Protein AF-A0A173TPF3-F1 (afdb_monomer)

Nearest PDB structures (foldseek):
  8pw2-assembly1_A  TM=3.449E-01  e=2.934E+00  Salasvirus phi29
  5w59-assembly1_B  TM=5.178E-01  e=8.883E+00  Homo sapiens

Solvent-accessible surface area (backbone atoms only — not comparable to full-atom values): 4603 Å² total; per-residue (Å²): 99,61,29,24,38,24,33,25,55,74,51,69,78,74,69,53,35,40,48,45,77,80,47,75,26,78,41,69,68,59,29,55,53,48,42,54,51,50,23,52,56,50,31,73,74,40,60,93,63,56,53,63,67,58,39,48,68,36,42,48,76,48,82,42,56,59,100,53,92,77,93,77,86,68,68,67,46,72,119

Structure (mmCIF, N/CA/C/O backbone):
data_AF-A0A173TPF3-F1
#
_entry.id   AF-A0A173TPF3-F1
#
loop_
_atom_site.group_PDB
_atom_site.id
_atom_site.type_symbol
_atom_site.label_atom_id
_atom_site.label_alt_id
_atom_site.label_comp_id
_atom_site.label_asym_id
_atom_site.label_entity_id
_atom_site.label_seq_id
_atom_site.pdbx_PDB_ins_code
_atom_site.Cartn_x
_atom_site.Cartn_y
_atom_site.Cartn_z
_atom_site.occupancy
_atom_site.B_iso_or_equiv
_atom_site.auth_seq_id
_atom_site.auth_comp_id
_atom_site.auth_asym_id
_atom_site.auth_atom_id
_atom_site.pdbx_PDB_model_num
ATOM 1 N N . MET A 1 1 ? -14.321 1.079 12.326 1.00 90.06 1 MET A N 1
ATOM 2 C CA . MET A 1 1 ? -12.892 1.202 12.723 1.00 90.06 1 MET A CA 1
ATOM 3 C C . MET A 1 1 ? -12.136 1.194 11.430 1.00 90.06 1 MET A C 1
ATOM 5 O O . MET A 1 1 ? -12.386 0.301 10.638 1.00 90.06 1 MET A O 1
ATOM 9 N N . LYS A 1 2 ? -11.259 2.164 11.197 1.00 96.12 2 LYS A N 1
ATOM 10 C CA . LYS A 1 2 ? -10.574 2.237 9.913 1.00 96.12 2 LYS A CA 1
ATOM 11 C C . LYS A 1 2 ? -9.409 1.258 9.848 1.00 96.12 2 LYS A C 1
ATOM 13 O O . LYS A 1 2 ? -8.705 1.073 10.839 1.00 96.12 2 LYS A O 1
ATOM 18 N N . VAL A 1 3 ? -9.224 0.664 8.681 1.00 97.69 3 VAL A N 1
ATOM 19 C CA . VAL A 1 3 ? -7.989 0.001 8.272 1.00 97.69 3 VAL A CA 1
ATOM 20 C C . VAL A 1 3 ? -7.450 0.684 7.023 1.00 97.69 3 VAL A C 1
ATOM 22 O O . VAL A 1 3 ? -8.172 1.391 6.323 1.00 97.69 3 VAL A O 1
ATOM 25 N N . TYR A 1 4 ? -6.165 0.500 6.774 1.00 98.31 4 TYR A N 1
ATOM 26 C CA . TYR A 1 4 ? -5.417 1.227 5.760 1.00 98.31 4 TYR A CA 1
ATOM 27 C C . TYR A 1 4 ? -4.763 0.212 4.829 1.00 98.31 4 TYR A C 1
ATOM 29 O O . TYR A 1 4 ? -3.836 -0.488 5.240 1.00 98.31 4 TYR A O 1
ATOM 37 N N . LEU A 1 5 ? -5.285 0.097 3.611 1.00 97.50 5 LEU A N 1
ATOM 38 C CA . LEU A 1 5 ? -4.758 -0.764 2.557 1.00 97.50 5 LEU A CA 1
ATOM 39 C C . LEU A 1 5 ? -3.622 -0.027 1.849 1.00 97.50 5 LEU A C 1
ATOM 41 O O . LEU A 1 5 ? -3.854 1.020 1.257 1.00 97.50 5 LEU A O 1
ATOM 45 N N . VAL A 1 6 ? -2.415 -0.577 1.897 1.00 98.12 6 VAL A N 1
ATOM 46 C CA . VAL A 1 6 ? -1.271 -0.087 1.123 1.00 98.12 6 VAL A CA 1
ATOM 47 C C . VAL A 1 6 ? -1.219 -0.883 -0.171 1.00 98.12 6 VAL A C 1
ATOM 49 O O . VAL A 1 6 ? -1.066 -2.107 -0.125 1.00 98.12 6 VAL A O 1
ATOM 52 N N . HIS A 1 7 ? -1.349 -0.210 -1.306 1.00 96.62 7 HIS A N 1
ATOM 53 C CA . HIS A 1 7 ? -1.319 -0.824 -2.632 1.00 96.62 7 HIS A CA 1
ATOM 54 C C . HIS A 1 7 ? -0.615 0.095 -3.628 1.00 96.62 7 HIS A C 1
ATOM 56 O O . HIS A 1 7 ? -0.400 1.263 -3.321 1.00 96.62 7 HIS A O 1
ATOM 62 N N . GLY A 1 8 ? -0.191 -0.427 -4.770 1.00 94.38 8 GLY A N 1
ATOM 63 C CA . GLY A 1 8 ? 0.424 0.403 -5.796 1.00 94.38 8 GLY A CA 1
ATOM 64 C C . GLY A 1 8 ? 0.929 -0.362 -7.001 1.00 94.38 8 GLY A C 1
ATOM 65 O O . GLY A 1 8 ? 1.112 -1.586 -6.944 1.00 94.38 8 GLY A O 1
ATOM 66 N N . ASP A 1 9 ? 1.230 0.392 -8.052 1.00 92.25 9 ASP A N 1
ATOM 67 C CA . ASP A 1 9 ? 1.788 -0.140 -9.285 1.00 92.25 9 ASP A CA 1
ATOM 68 C C . ASP A 1 9 ? 3.250 -0.555 -9.083 1.00 92.25 9 ASP A C 1
ATOM 70 O O . ASP A 1 9 ? 4.062 0.135 -8.453 1.00 92.25 9 ASP A O 1
ATOM 74 N N . THR A 1 10 ? 3.572 -1.720 -9.631 1.00 91.75 10 THR A N 1
ATOM 75 C CA . THR A 1 10 ? 4.892 -2.349 -9.604 1.00 91.75 10 THR A CA 1
ATOM 76 C C . THR A 1 10 ? 5.474 -2.582 -10.991 1.00 91.75 10 THR A C 1
ATOM 78 O O . THR A 1 10 ? 6.551 -3.172 -11.108 1.00 91.75 10 THR A O 1
ATOM 81 N N . TRP A 1 11 ? 4.779 -2.147 -12.039 1.00 90.81 11 TRP A N 1
ATOM 82 C CA . TRP A 1 11 ? 5.214 -2.263 -13.419 1.00 90.81 11 TRP A CA 1
ATOM 83 C C . TRP A 1 11 ? 5.801 -0.941 -13.914 1.00 90.81 11 TRP A C 1
ATOM 85 O O . TRP A 1 11 ? 5.090 0.023 -14.160 1.00 90.81 11 TRP A O 1
ATOM 95 N N . PHE A 1 12 ? 7.119 -0.911 -14.104 1.00 88.25 12 PHE A N 1
ATOM 96 C CA . PHE A 1 12 ? 7.832 0.265 -14.623 1.00 88.25 12 PHE A CA 1
ATOM 97 C C . PHE A 1 12 ? 8.466 0.004 -16.000 1.00 88.25 12 PHE A C 1
ATOM 99 O O . PHE A 1 12 ? 9.368 0.723 -16.423 1.00 88.25 12 PHE A O 1
ATOM 106 N N . GLU A 1 13 ? 8.027 -1.049 -16.698 1.00 84.00 13 GLU A N 1
ATOM 107 C CA . GLU A 1 13 ? 8.570 -1.477 -17.993 1.00 84.00 13 GLU A CA 1
ATOM 108 C C . GLU A 1 13 ? 7.579 -1.234 -19.138 1.00 84.00 13 GLU A C 1
ATOM 110 O O . GLU A 1 13 ? 6.912 -2.142 -19.623 1.00 84.00 13 GLU A O 1
ATOM 115 N N . GLY A 1 14 ? 7.505 0.004 -19.624 1.00 82.38 14 GLY A N 1
ATOM 116 C CA . GLY A 1 14 ? 6.661 0.336 -20.775 1.00 82.38 14 GLY A CA 1
ATOM 117 C C . GLY A 1 14 ? 5.178 0.457 -20.418 1.00 82.38 14 GLY A C 1
ATOM 118 O O . GLY A 1 14 ? 4.840 1.020 -19.381 1.00 82.38 14 GLY A O 1
ATOM 119 N N . TYR A 1 15 ? 4.290 0.003 -21.307 1.00 84.06 15 TYR A N 1
ATOM 120 C CA . TYR A 1 15 ? 2.846 0.187 -21.148 1.00 84.06 15 TYR A CA 1
ATOM 121 C C . TYR A 1 15 ? 2.222 -0.902 -20.278 1.00 84.06 15 TYR A C 1
ATOM 123 O O . TYR A 1 15 ? 2.459 -2.094 -20.467 1.00 84.06 15 TYR A O 1
ATOM 131 N N . GLY A 1 16 ? 1.400 -0.468 -19.330 1.00 87.00 16 GLY A N 1
ATOM 132 C CA . GLY A 1 16 ? 0.674 -1.339 -18.423 1.00 87.00 16 GLY A CA 1
ATOM 133 C C . GLY A 1 16 ? 0.730 -0.852 -16.982 1.00 87.00 16 GLY A C 1
ATOM 134 O O . GLY A 1 16 ? 1.296 0.195 -16.692 1.00 87.00 16 GLY A O 1
ATOM 135 N N . CYS A 1 17 ? 0.121 -1.632 -16.102 1.00 88.19 17 CYS A N 1
ATOM 136 C CA . CYS A 1 17 ? 0.105 -1.488 -14.659 1.00 88.19 17 CYS A CA 1
ATOM 137 C C . CYS A 1 17 ? -0.025 -2.886 -14.040 1.00 88.19 17 CYS A C 1
ATOM 139 O O . CYS A 1 17 ? -0.819 -3.726 -14.492 1.00 88.19 17 CYS A O 1
ATOM 141 N N . ARG A 1 18 ? 0.760 -3.135 -12.993 1.00 91.12 18 ARG A N 1
ATOM 142 C CA . ARG A 1 18 ? 0.616 -4.289 -12.108 1.00 91.12 18 ARG A CA 1
ATOM 143 C C . ARG A 1 18 ? 0.436 -3.791 -10.690 1.00 91.12 18 ARG A C 1
ATOM 145 O O . ARG A 1 18 ? 1.413 -3.570 -9.969 1.00 91.12 18 ARG A O 1
ATOM 152 N N . GLU A 1 19 ? -0.818 -3.728 -10.290 1.00 93.75 19 GLU A N 1
ATOM 153 C CA . GLU A 1 19 ? -1.215 -3.309 -8.962 1.00 93.75 19 GLU A CA 1
ATOM 154 C C . GLU A 1 19 ? -0.988 -4.437 -7.953 1.00 93.75 19 GLU A C 1
ATOM 156 O O . GLU A 1 19 ? -1.485 -5.555 -8.110 1.00 93.75 19 GLU A O 1
ATOM 161 N N 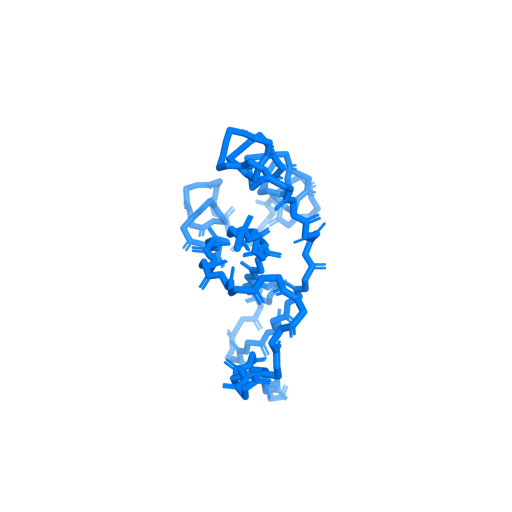. ASN A 1 20 ? -0.241 -4.145 -6.891 1.00 94.19 20 ASN A N 1
ATOM 162 C CA . ASN A 1 20 ? 0.011 -5.082 -5.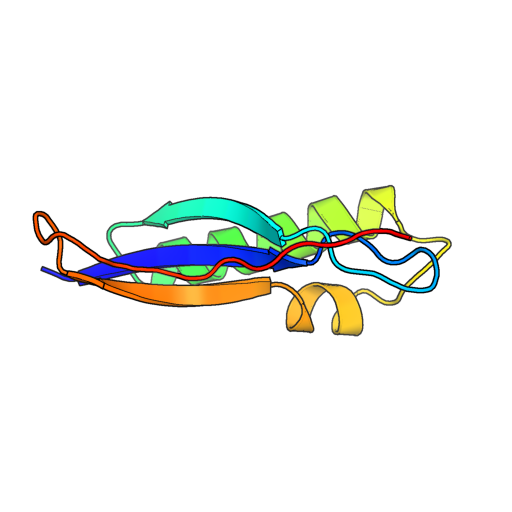804 1.00 94.19 20 ASN A CA 1
ATOM 163 C C . ASN A 1 20 ? -0.439 -4.505 -4.466 1.00 94.19 20 ASN A C 1
ATOM 165 O O . ASN A 1 20 ? -0.311 -3.314 -4.205 1.00 94.19 20 ASN A O 1
ATOM 169 N N . VAL A 1 21 ? -0.888 -5.386 -3.571 1.00 95.88 21 VAL A N 1
ATOM 170 C CA . VAL A 1 21 ? -1.156 -5.049 -2.169 1.00 95.88 21 VAL A CA 1
ATOM 171 C C . VAL A 1 21 ? 0.085 -5.338 -1.330 1.00 95.88 21 VAL A C 1
ATOM 173 O O . VAL A 1 21 ? 0.583 -6.463 -1.304 1.00 95.88 21 VAL A O 1
ATOM 176 N N . PHE A 1 22 ? 0.551 -4.333 -0.594 1.00 96.25 22 PHE A N 1
ATOM 177 C CA . PHE A 1 22 ? 1.705 -4.426 0.302 1.00 96.25 22 PHE A CA 1
ATOM 178 C C . PHE A 1 22 ? 1.312 -4.699 1.758 1.00 96.25 22 PHE A C 1
ATOM 180 O O . PHE A 1 22 ? 2.137 -5.174 2.538 1.00 96.25 22 PHE A O 1
ATOM 187 N N . GLY A 1 23 ? 0.058 -4.432 2.134 1.00 96.81 23 GLY A N 1
ATOM 188 C CA . GLY A 1 23 ? -0.470 -4.797 3.447 1.00 96.81 23 GLY A CA 1
ATOM 189 C C . GLY A 1 23 ? -1.741 -4.049 3.836 1.00 96.81 23 GLY A C 1
ATOM 190 O O . GLY A 1 23 ? -2.149 -3.095 3.178 1.00 96.81 23 GLY A O 1
ATOM 191 N N . ILE A 1 24 ? -2.357 -4.485 4.937 1.00 97.56 24 ILE A N 1
ATOM 192 C CA . ILE A 1 24 ? -3.515 -3.835 5.562 1.00 97.56 24 ILE A CA 1
ATOM 193 C C . ILE A 1 24 ? -3.162 -3.555 7.021 1.00 97.56 24 ILE A C 1
ATOM 195 O O . ILE A 1 24 ? -2.770 -4.467 7.749 1.00 97.56 24 ILE A O 1
ATOM 199 N N . TYR A 1 25 ? -3.310 -2.304 7.452 1.00 98.38 25 TYR A N 1
ATOM 200 C CA . TYR A 1 25 ? -2.849 -1.843 8.764 1.00 98.38 25 TYR A CA 1
ATOM 201 C C . TYR A 1 25 ? -3.981 -1.245 9.592 1.00 98.38 25 TYR A C 1
ATOM 203 O O . TYR A 1 25 ? -4.920 -0.664 9.051 1.00 98.38 25 TYR A O 1
ATOM 211 N N . GLY A 1 26 ? -3.882 -1.365 10.917 1.00 97.81 26 GLY A N 1
ATOM 212 C CA . GLY A 1 26 ? -4.863 -0.801 11.850 1.00 97.81 26 GLY A CA 1
ATOM 213 C C . GLY A 1 26 ? -4.692 0.701 12.081 1.00 97.81 26 GLY A C 1
ATOM 214 O O . GLY A 1 26 ? -5.618 1.361 12.546 1.00 97.81 26 GLY A O 1
ATOM 215 N N . THR A 1 27 ? -3.524 1.262 11.753 1.00 98.00 27 THR A N 1
ATOM 216 C CA . THR A 1 27 ? -3.245 2.693 11.908 1.00 98.00 27 THR A CA 1
ATOM 217 C C . THR A 1 27 ? -2.626 3.299 10.652 1.00 98.00 27 THR A C 1
ATOM 219 O O . THR A 1 27 ? -1.830 2.670 9.953 1.00 98.00 27 THR A O 1
ATOM 222 N N . LYS A 1 28 ? -2.923 4.581 10.410 1.00 97.81 28 LYS A N 1
ATOM 223 C CA . LYS A 1 28 ? -2.327 5.340 9.302 1.00 97.81 28 LYS A CA 1
ATOM 224 C C . LYS A 1 28 ? -0.804 5.417 9.413 1.00 97.81 28 LYS A C 1
ATOM 226 O O . LYS A 1 28 ? -0.106 5.375 8.412 1.00 97.81 28 LYS A O 1
ATOM 231 N N . LYS A 1 29 ? -0.278 5.506 10.640 1.00 98.25 29 LYS A N 1
ATOM 232 C CA . LYS A 1 29 ? 1.166 5.577 10.892 1.00 98.25 29 LYS A CA 1
ATOM 233 C C . LYS A 1 29 ? 1.886 4.308 10.432 1.00 98.25 29 LYS A C 1
ATOM 235 O O . LYS A 1 29 ? 2.936 4.408 9.809 1.00 98.25 29 LYS A O 1
ATOM 240 N N . GLU A 1 30 ? 1.336 3.135 10.737 1.00 98.31 30 GLU A N 1
ATOM 241 C CA . GLU A 1 30 ? 1.903 1.858 10.287 1.00 98.31 30 GLU A CA 1
ATOM 242 C C . GLU A 1 30 ? 1.821 1.720 8.766 1.00 98.31 30 GLU A C 1
ATOM 244 O O . GLU A 1 30 ? 2.806 1.326 8.146 1.00 98.31 30 GLU A O 1
ATOM 249 N N . ALA A 1 31 ? 0.703 2.135 8.164 1.00 98.44 31 ALA A N 1
ATOM 250 C CA . ALA A 1 31 ? 0.543 2.145 6.713 1.00 98.44 31 ALA A CA 1
ATOM 251 C C . ALA A 1 31 ? 1.559 3.063 6.012 1.00 98.44 31 ALA A C 1
ATOM 253 O O . ALA A 1 31 ? 2.152 2.668 5.017 1.00 98.44 31 ALA A O 1
ATOM 254 N N . GLU A 1 32 ? 1.836 4.254 6.549 1.00 98.25 32 GLU A N 1
ATOM 255 C CA . GLU A 1 32 ? 2.862 5.168 6.017 1.00 98.25 32 GLU A CA 1
ATOM 256 C C . GLU A 1 32 ? 4.280 4.582 6.109 1.00 98.25 32 GLU A C 1
ATOM 258 O O . GLU A 1 32 ? 5.081 4.726 5.184 1.00 98.25 32 GLU A O 1
ATOM 263 N N . ILE A 1 33 ? 4.601 3.898 7.213 1.00 98.00 33 ILE A N 1
ATOM 264 C CA . ILE A 1 33 ? 5.886 3.197 7.366 1.00 98.00 33 ILE A CA 1
ATOM 265 C C . ILE A 1 33 ? 5.993 2.071 6.333 1.00 98.00 33 ILE A C 1
ATOM 267 O O . ILE A 1 33 ? 7.029 1.927 5.680 1.00 98.00 33 ILE A O 1
ATOM 271 N N . ALA A 1 34 ? 4.921 1.298 6.161 1.00 97.81 34 ALA A N 1
ATOM 272 C CA . ALA A 1 34 ? 4.857 0.222 5.187 1.00 97.81 34 ALA A CA 1
ATOM 273 C C . ALA A 1 34 ? 4.966 0.732 3.748 1.00 97.81 34 ALA A C 1
ATOM 275 O O . ALA A 1 34 ? 5.752 0.178 2.988 1.00 97.81 34 ALA A O 1
ATOM 276 N N . ARG A 1 35 ? 4.273 1.823 3.399 1.00 97.75 35 ARG A N 1
ATOM 277 C CA . ARG A 1 35 ? 4.338 2.472 2.080 1.00 97.75 35 ARG A CA 1
ATOM 278 C C . ARG A 1 35 ? 5.770 2.848 1.712 1.00 97.75 35 ARG A C 1
ATOM 280 O O . ARG A 1 35 ? 6.262 2.448 0.664 1.00 97.75 35 ARG A O 1
ATOM 287 N N . LYS A 1 36 ? 6.475 3.548 2.607 1.00 96.69 36 LYS A N 1
ATOM 288 C CA . LYS A 1 36 ? 7.881 3.940 2.388 1.00 96.69 36 LYS A CA 1
ATOM 289 C C . LYS A 1 36 ? 8.817 2.736 2.300 1.00 96.69 36 LYS A C 1
ATOM 291 O O . LYS A 1 36 ? 9.737 2.722 1.488 1.00 96.69 36 LYS A O 1
ATOM 296 N N . SER A 1 37 ? 8.588 1.720 3.133 1.00 96.25 37 SER A N 1
ATOM 297 C CA . SER A 1 37 ? 9.363 0.477 3.096 1.00 96.25 37 SER A CA 1
ATOM 298 C C . SER A 1 37 ? 9.160 -0.283 1.782 1.00 96.25 37 SER A C 1
ATOM 300 O O . SER A 1 37 ? 10.133 -0.741 1.185 1.00 96.25 37 SER A O 1
ATOM 302 N N . ALA A 1 38 ? 7.915 -0.384 1.313 1.00 95.94 38 ALA A N 1
ATOM 303 C CA . ALA A 1 38 ? 7.562 -1.007 0.045 1.00 95.94 38 ALA A CA 1
ATOM 304 C C . ALA A 1 38 ? 8.192 -0.258 -1.133 1.00 95.94 38 ALA A C 1
ATOM 306 O O . ALA A 1 38 ? 8.844 -0.886 -1.964 1.00 95.94 38 ALA A O 1
ATOM 307 N N . ALA A 1 39 ? 8.096 1.075 -1.147 1.00 95.25 39 ALA A N 1
ATOM 308 C CA . ALA A 1 39 ? 8.688 1.900 -2.194 1.00 95.25 39 ALA A CA 1
ATOM 309 C C . ALA A 1 39 ? 10.208 1.726 -2.264 1.00 95.25 39 ALA A C 1
ATOM 311 O O . ALA A 1 39 ? 10.764 1.507 -3.336 1.00 95.25 39 ALA A O 1
ATOM 312 N N . LYS A 1 40 ? 10.886 1.730 -1.110 1.00 95.12 40 LYS A N 1
ATOM 313 C CA . LYS A 1 40 ? 12.330 1.493 -1.044 1.00 95.12 40 LYS A CA 1
ATOM 314 C C . LYS A 1 40 ? 12.7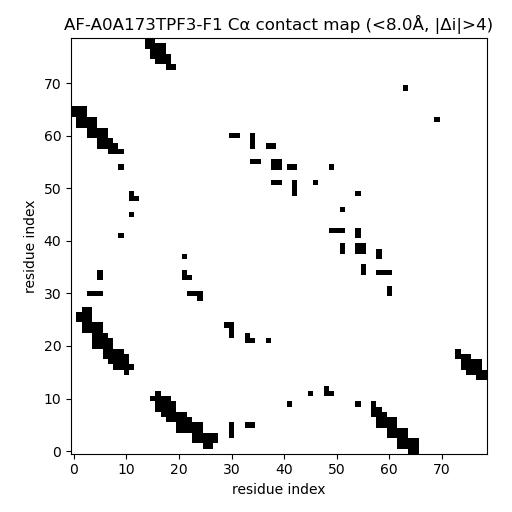13 0.113 -1.591 1.00 95.12 40 LYS A C 1
ATOM 316 O O . LYS A 1 40 ? 13.628 0.022 -2.401 1.00 95.12 40 LYS A O 1
ATOM 321 N N . GLN A 1 41 ? 12.012 -0.944 -1.176 1.00 93.69 41 GLN A N 1
ATOM 322 C CA . GLN A 1 41 ? 12.279 -2.312 -1.641 1.00 93.69 41 GLN A CA 1
ATOM 323 C C . GLN A 1 41 ? 12.013 -2.490 -3.139 1.00 93.69 41 GLN A C 1
ATOM 325 O O . GLN A 1 41 ? 12.709 -3.256 -3.804 1.00 93.69 41 GLN A O 1
ATOM 330 N N . LEU A 1 42 ? 10.988 -1.821 -3.664 1.00 92.94 42 LEU A N 1
ATOM 331 C CA . LEU A 1 42 ? 10.628 -1.870 -5.075 1.00 92.94 42 LEU A CA 1
ATOM 332 C C . LEU A 1 42 ? 11.639 -1.091 -5.920 1.00 92.94 42 LEU A C 1
ATOM 334 O O . LEU A 1 42 ? 12.155 -1.628 -6.894 1.00 92.94 42 LEU A O 1
ATOM 338 N N . TYR A 1 43 ? 12.024 0.108 -5.480 1.00 93.31 43 TYR A N 1
ATOM 339 C CA . TYR A 1 43 ? 13.106 0.867 -6.097 1.00 93.31 43 TYR A CA 1
ATOM 340 C C . TYR A 1 43 ? 14.401 0.051 -6.138 1.00 93.31 43 TYR A C 1
ATOM 342 O O . TYR A 1 43 ? 14.980 -0.096 -7.203 1.00 93.31 43 TYR A O 1
ATOM 350 N N . GLU A 1 44 ? 14.819 -0.569 -5.031 1.00 92.50 44 GLU A N 1
ATOM 351 C CA . GLU A 1 44 ? 16.035 -1.400 -4.986 1.00 92.50 44 GLU A CA 1
ATOM 352 C C . GLU A 1 44 ? 16.047 -2.544 -6.018 1.00 92.50 44 GLU A C 1
ATOM 354 O O . GLU A 1 44 ? 17.120 -2.929 -6.485 1.00 92.50 44 GLU A O 1
ATOM 359 N N . LYS A 1 45 ? 14.877 -3.066 -6.407 1.00 88.56 45 LYS A N 1
ATOM 360 C CA . LYS A 1 45 ? 14.740 -4.089 -7.459 1.00 88.56 45 LYS A CA 1
ATOM 361 C C . LYS A 1 45 ? 14.720 -3.499 -8.870 1.00 88.56 45 LYS A C 1
ATOM 363 O O . LYS A 1 45 ? 15.222 -4.129 -9.795 1.00 88.56 45 LYS A O 1
ATOM 368 N N . GLU A 1 46 ? 14.173 -2.297 -9.019 1.00 84.25 46 GLU A N 1
ATOM 369 C CA . GLU A 1 46 ? 13.862 -1.665 -10.306 1.00 84.25 46 GLU A CA 1
ATOM 370 C C . GLU A 1 46 ? 14.735 -0.421 -10.604 1.00 84.25 46 GLU A C 1
ATOM 372 O O . GLU A 1 46 ? 14.422 0.350 -11.509 1.00 84.25 46 GLU A O 1
ATOM 377 N N . ILE A 1 47 ? 15.853 -0.226 -9.882 1.00 77.25 47 ILE A N 1
ATOM 378 C CA . ILE A 1 47 ? 16.747 0.959 -9.942 1.00 77.25 47 ILE A CA 1
ATOM 379 C C . ILE A 1 47 ? 17.134 1.368 -11.372 1.00 77.25 47 ILE A C 1
ATOM 381 O O . ILE A 1 47 ? 17.344 2.548 -11.638 1.00 77.25 47 ILE A O 1
ATOM 385 N N . SER A 1 48 ? 17.260 0.421 -12.306 1.00 80.69 48 SER A N 1
ATOM 386 C CA . SER A 1 48 ? 17.648 0.725 -13.688 1.00 80.69 48 SER A CA 1
ATOM 387 C C . SER A 1 48 ? 16.515 1.294 -14.551 1.00 80.69 48 SER A C 1
ATOM 389 O O . SER A 1 48 ? 16.762 1.602 -15.715 1.00 80.69 48 SER A O 1
ATOM 391 N N . LYS A 1 49 ? 15.284 1.377 -14.031 1.00 80.62 49 LYS A N 1
ATOM 392 C CA . LYS A 1 49 ? 14.061 1.624 -14.817 1.00 80.62 49 LYS A CA 1
ATOM 393 C C . LYS A 1 49 ? 13.273 2.853 -14.369 1.00 80.62 49 LYS A C 1
ATOM 395 O O . LYS A 1 49 ? 12.521 3.395 -15.166 1.00 80.62 49 LYS A O 1
ATOM 400 N N . THR A 1 50 ? 13.426 3.285 -13.118 1.00 84.50 50 THR A N 1
ATOM 401 C CA . THR A 1 50 ? 12.594 4.342 -12.522 1.00 84.50 50 THR A CA 1
ATOM 402 C C . THR A 1 50 ? 13.319 5.066 -11.385 1.00 84.50 50 THR A C 1
ATOM 404 O O . THR A 1 50 ? 14.344 4.594 -10.882 1.00 84.50 50 THR A O 1
ATOM 407 N N . SER A 1 51 ? 12.808 6.223 -10.970 1.00 88.31 51 SER A N 1
ATOM 408 C CA . SER A 1 51 ? 13.310 6.972 -9.813 1.00 88.31 51 SER A CA 1
ATOM 409 C C . SER A 1 51 ? 12.589 6.589 -8.514 1.00 88.31 51 SER A C 1
ATOM 411 O O . SER A 1 51 ? 11.423 6.207 -8.512 1.00 88.31 51 SER A O 1
ATOM 413 N N . LEU A 1 52 ? 13.252 6.754 -7.362 1.00 86.88 52 LEU A N 1
ATOM 414 C CA . LEU A 1 52 ? 12.625 6.494 -6.056 1.00 86.88 52 LEU A CA 1
ATOM 415 C C . LEU A 1 52 ? 11.358 7.341 -5.836 1.00 86.88 52 LEU A C 1
ATOM 417 O O . LEU A 1 52 ? 10.419 6.876 -5.201 1.00 86.88 52 LEU A O 1
ATOM 421 N N . ILE A 1 53 ? 11.329 8.568 -6.364 1.00 88.62 53 ILE A N 1
ATOM 422 C CA . ILE A 1 53 ? 10.178 9.472 -6.238 1.00 88.62 53 ILE A CA 1
ATOM 423 C C . ILE A 1 53 ? 8.978 8.919 -7.012 1.00 88.62 53 ILE A C 1
ATOM 425 O O . ILE A 1 53 ? 7.876 8.900 -6.474 1.00 88.62 53 ILE A O 1
ATOM 429 N N . GLU A 1 54 ? 9.187 8.430 -8.236 1.00 87.00 54 GLU A N 1
ATOM 430 C CA . GLU A 1 54 ? 8.122 7.806 -9.033 1.00 87.00 54 GLU A CA 1
ATOM 431 C C . GLU A 1 54 ? 7.562 6.560 -8.343 1.00 87.00 54 GLU A C 1
ATOM 433 O O . GLU A 1 54 ? 6.347 6.404 -8.262 1.00 87.00 54 GLU A O 1
ATOM 438 N N . VAL A 1 55 ? 8.427 5.726 -7.761 1.00 89.75 55 VAL A N 1
ATOM 439 C CA . VAL A 1 55 ? 8.003 4.542 -6.998 1.00 89.75 55 VAL A CA 1
ATOM 440 C C . VAL A 1 55 ? 7.246 4.925 -5.721 1.00 89.75 55 VAL A C 1
ATOM 442 O O . VAL A 1 55 ? 6.251 4.303 -5.371 1.00 89.75 55 VAL A O 1
ATOM 445 N N . GLU A 1 56 ? 7.685 5.951 -4.990 1.00 91.31 56 GLU A N 1
ATOM 446 C CA . GLU A 1 56 ? 6.950 6.419 -3.807 1.00 91.31 56 GLU A CA 1
ATOM 447 C C . GLU A 1 56 ? 5.572 6.990 -4.154 1.00 91.31 56 GLU A C 1
ATOM 449 O O . GLU A 1 56 ? 4.659 6.895 -3.330 1.00 91.31 56 GLU A O 1
ATOM 454 N N . MET A 1 57 ? 5.434 7.589 -5.340 1.00 90.31 57 MET A N 1
ATOM 455 C CA . MET A 1 57 ? 4.169 8.107 -5.861 1.00 90.31 57 MET A CA 1
ATOM 456 C C . MET A 1 57 ? 3.260 7.008 -6.417 1.00 90.31 57 MET A C 1
ATOM 458 O O . MET A 1 57 ? 2.052 7.214 -6.442 1.00 90.31 57 MET A O 1
ATOM 462 N N . SER A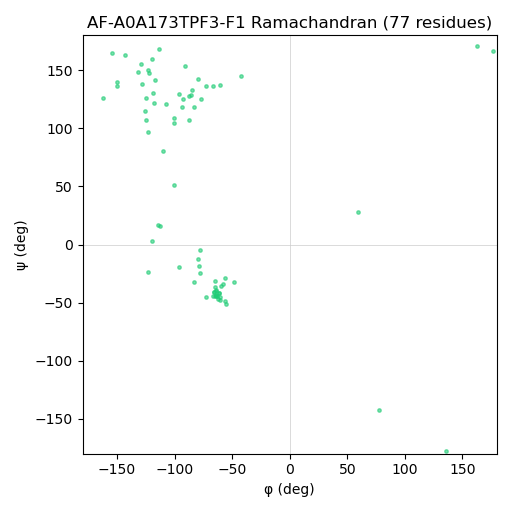 1 58 ? 3.809 5.863 -6.835 1.00 91.88 58 SER A N 1
ATOM 463 C CA . SER A 1 58 ? 3.017 4.739 -7.346 1.00 91.88 58 SER A CA 1
ATOM 464 C C . SER A 1 58 ? 2.372 3.896 -6.246 1.00 91.88 58 SER A C 1
ATOM 466 O O . SER A 1 58 ? 1.516 3.073 -6.552 1.00 91.88 58 SER A O 1
ATOM 468 N N . ILE A 1 59 ? 2.768 4.086 -4.980 1.00 95.81 59 ILE A N 1
ATOM 469 C CA . ILE A 1 59 ? 2.204 3.373 -3.830 1.00 95.81 59 ILE A CA 1
ATOM 470 C C . ILE A 1 59 ? 1.321 4.308 -3.008 1.00 95.81 59 ILE A C 1
ATOM 472 O O . ILE A 1 59 ? 1.780 5.293 -2.425 1.00 95.81 59 ILE A O 1
ATOM 476 N N . GLU A 1 60 ? 0.057 3.933 -2.882 1.00 95.62 60 GLU A N 1
ATOM 477 C CA . GLU A 1 60 ? -0.998 4.681 -2.217 1.00 95.62 60 GLU A CA 1
ATOM 478 C C . GLU A 1 60 ? -1.509 3.978 -0.950 1.00 95.62 60 GLU A C 1
ATOM 480 O O . GLU A 1 60 ? -1.174 2.830 -0.637 1.00 95.62 60 GLU A O 1
ATOM 485 N N . ILE A 1 61 ? -2.302 4.717 -0.169 1.00 97.88 61 ILE A N 1
ATOM 486 C CA . ILE A 1 61 ? -2.976 4.212 1.027 1.00 97.88 61 ILE A CA 1
ATOM 487 C C . ILE A 1 61 ? -4.466 4.503 0.904 1.00 97.88 61 ILE A C 1
ATOM 489 O O . ILE A 1 61 ? -4.884 5.660 0.981 1.00 97.88 61 ILE A O 1
ATOM 493 N N . LEU A 1 62 ? -5.267 3.447 0.814 1.00 96.94 62 LEU A N 1
ATOM 494 C CA . LEU A 1 62 ? -6.720 3.524 0.802 1.00 96.94 62 LEU A CA 1
ATOM 495 C C . LEU A 1 62 ? -7.284 3.279 2.210 1.00 96.94 62 LEU A C 1
ATOM 497 O O . LEU A 1 62 ? -6.939 2.301 2.876 1.00 96.94 62 LEU A O 1
ATOM 501 N N . GLU A 1 63 ? -8.166 4.165 2.675 1.00 97.62 63 GLU A N 1
ATOM 502 C CA . GLU A 1 63 ? -8.877 3.997 3.949 1.00 97.62 63 GLU A CA 1
ATOM 503 C C . GLU A 1 63 ? -10.139 3.147 3.753 1.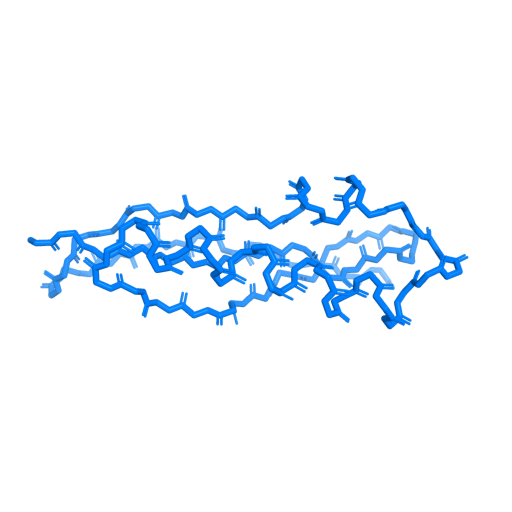00 97.62 63 GLU A C 1
ATOM 505 O O . GLU A 1 63 ? -10.977 3.456 2.908 1.00 97.62 63 GLU A O 1
ATOM 510 N N . LEU A 1 64 ? -10.301 2.108 4.570 1.00 96.81 64 LEU A N 1
ATOM 511 C CA . LEU A 1 64 ? -11.429 1.177 4.526 1.00 96.81 64 LEU A CA 1
ATOM 512 C C . LEU A 1 64 ? -12.052 1.021 5.911 1.00 96.81 64 LEU A C 1
ATOM 514 O O . LEU A 1 64 ? -11.378 1.180 6.929 1.00 96.81 64 LEU A O 1
ATOM 518 N N . GLU A 1 65 ? -13.327 0.646 5.968 1.00 97.25 65 GLU A N 1
ATOM 519 C CA . GLU A 1 65 ? -13.965 0.268 7.230 1.00 97.25 65 GLU A CA 1
ATOM 520 C C . GLU A 1 65 ? -13.752 -1.222 7.529 1.00 97.25 65 GLU A C 1
ATOM 522 O O . GLU A 1 65 ? -14.047 -2.103 6.721 1.00 97.25 65 GLU A O 1
ATOM 527 N N . LEU A 1 66 ? -13.249 -1.511 8.728 1.00 96.06 66 LEU A N 1
ATOM 528 C CA . LEU A 1 66 ? -13.070 -2.861 9.248 1.00 96.06 66 LEU A CA 1
ATOM 529 C C . LEU A 1 66 ? -14.419 -3.584 9.324 1.00 96.06 66 LEU A C 1
ATOM 531 O O . LEU A 1 66 ? -15.401 -3.028 9.819 1.00 96.06 66 LEU A O 1
ATOM 535 N N . ASN A 1 67 ? -14.432 -4.857 8.923 1.00 94.69 67 ASN A N 1
ATOM 536 C CA . ASN A 1 67 ? -15.621 -5.716 8.913 1.00 94.69 67 ASN A CA 1
ATOM 537 C C . ASN A 1 67 ? -16.761 -5.172 8.034 1.00 94.69 67 ASN A C 1
ATOM 539 O O . ASN A 1 67 ? -17.934 -5.437 8.304 1.00 94.69 67 ASN A O 1
ATOM 543 N N . GLN A 1 68 ? -16.433 -4.401 6.998 1.00 95.38 68 GLN A N 1
ATOM 544 C CA . GLN A 1 68 ? -17.367 -3.995 5.953 1.00 95.38 68 GLN A CA 1
ATOM 545 C C . GLN A 1 68 ? -16.907 -4.572 4.618 1.00 95.38 68 GLN A C 1
ATOM 547 O O . GLN A 1 68 ? -15.711 -4.630 4.332 1.00 95.38 68 GLN A O 1
ATOM 552 N N . ALA A 1 69 ? -17.862 -5.014 3.802 1.00 94.25 69 ALA A N 1
ATOM 553 C CA . ALA A 1 69 ? -17.565 -5.364 2.424 1.00 94.25 69 ALA A CA 1
ATOM 554 C C . ALA A 1 69 ? -17.176 -4.091 1.661 1.00 94.25 69 ALA A C 1
ATOM 556 O O . ALA A 1 69 ? -17.830 -3.057 1.797 1.00 94.25 69 ALA A O 1
ATOM 557 N N . ALA A 1 70 ? -16.129 -4.183 0.850 1.00 91.62 70 ALA A N 1
ATOM 558 C CA . ALA A 1 70 ? -15.692 -3.114 -0.031 1.00 91.62 70 ALA A CA 1
ATOM 559 C C . ALA A 1 70 ? -15.543 -3.676 -1.445 1.00 91.62 70 ALA A C 1
ATOM 561 O O . ALA A 1 70 ? -15.038 -4.784 -1.625 1.00 91.62 70 ALA A O 1
ATOM 562 N N . ASN A 1 71 ? -15.993 -2.913 -2.436 1.00 92.69 71 ASN A N 1
ATOM 563 C CA . ASN A 1 71 ? -15.695 -3.173 -3.837 1.00 92.69 71 ASN A CA 1
ATOM 564 C C . ASN A 1 71 ? -14.574 -2.213 -4.245 1.00 92.69 71 ASN A C 1
ATOM 566 O O . ASN A 1 71 ? -14.823 -1.014 -4.360 1.00 92.69 71 ASN A O 1
ATOM 570 N N . ILE A 1 72 ? -13.350 -2.725 -4.369 1.00 90.81 72 ILE A N 1
ATOM 571 C CA . ILE A 1 72 ? -12.152 -1.934 -4.667 1.00 90.81 72 ILE A CA 1
ATOM 572 C C . ILE A 1 72 ? -11.607 -2.420 -6.001 1.00 90.81 72 ILE A C 1
ATOM 574 O O . ILE A 1 72 ? -11.284 -3.598 -6.152 1.00 90.81 72 ILE A O 1
ATOM 578 N N . GLU A 1 73 ? -11.497 -1.507 -6.954 1.00 88.31 73 GLU A N 1
ATOM 579 C CA . GLU A 1 73 ? -10.831 -1.768 -8.220 1.00 88.31 73 GLU A CA 1
ATOM 580 C C . GLU A 1 73 ? -9.337 -1.475 -8.060 1.00 88.31 73 GLU A C 1
ATOM 582 O O . GLU A 1 73 ? -8.926 -0.325 -7.952 1.00 88.31 73 GLU A O 1
ATOM 587 N N . LEU A 1 74 ? -8.529 -2.532 -8.014 1.00 85.50 74 LEU A N 1
ATOM 588 C CA . LEU A 1 74 ? -7.065 -2.469 -7.986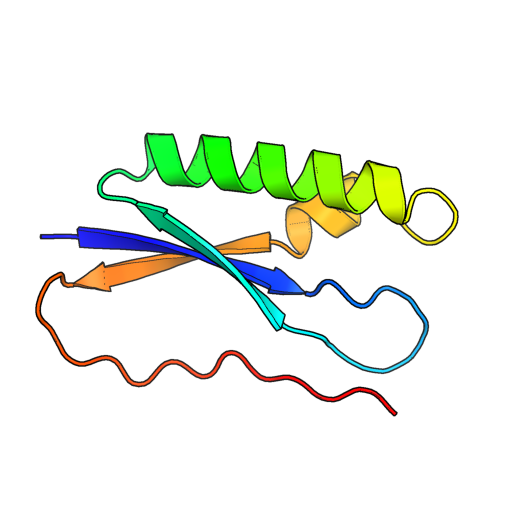 1.00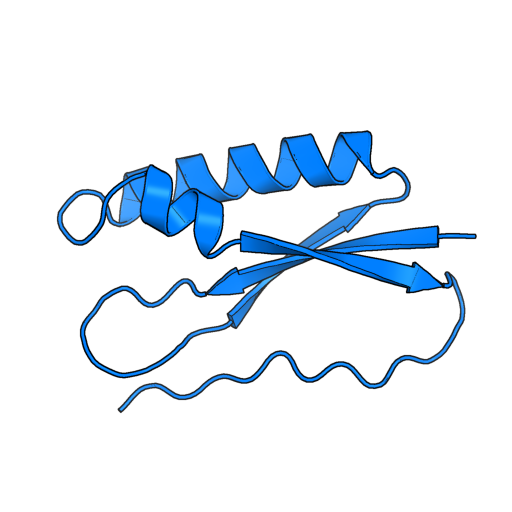 85.50 74 LEU A CA 1
ATOM 589 C C . LEU A 1 74 ? -6.530 -2.762 -9.392 1.00 85.50 74 LEU A C 1
ATOM 591 O O . LEU A 1 74 ? -5.780 -3.712 -9.577 1.00 85.50 74 LEU A O 1
ATOM 595 N N . GLY A 1 75 ? -7.054 -2.047 -10.394 1.00 74.94 75 GLY A N 1
ATOM 596 C CA . GLY A 1 75 ? -6.918 -2.367 -11.819 1.00 74.94 75 GLY A CA 1
ATOM 597 C C . GLY A 1 75 ? -5.512 -2.818 -12.233 1.00 74.94 75 GLY A C 1
ATOM 598 O O . GLY A 1 75 ? -4.514 -2.364 -11.698 1.00 74.94 75 GLY A O 1
ATOM 599 N N . SER A 1 76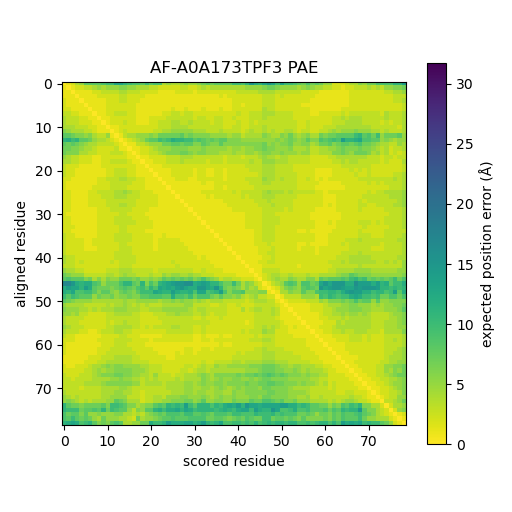 ? -5.412 -3.750 -13.178 1.00 81.88 76 SER A N 1
ATOM 600 C CA . SER A 1 76 ? -4.120 -4.222 -13.688 1.00 81.88 76 SER A CA 1
ATOM 601 C C . SER A 1 76 ? -4.254 -4.661 -15.135 1.00 81.88 76 SER A C 1
ATOM 603 O O . SER A 1 76 ? -5.235 -5.304 -15.511 1.00 81.88 76 SER A O 1
ATOM 605 N N . TYR A 1 77 ? -3.250 -4.334 -15.936 1.00 83.88 77 TYR A N 1
ATOM 606 C CA . TYR A 1 77 ? -3.122 -4.760 -17.323 1.00 83.88 77 TYR A CA 1
ATOM 607 C C . TYR A 1 77 ? -1.674 -4.569 -17.752 1.00 83.88 77 TYR A C 1
ATOM 609 O O . TYR A 1 77 ? -1.162 -3.468 -17.628 1.00 83.88 77 TYR A O 1
ATOM 617 N N . ILE A 1 78 ? -1.019 -5.605 -18.265 1.00 82.44 78 ILE A N 1
ATOM 618 C CA . IL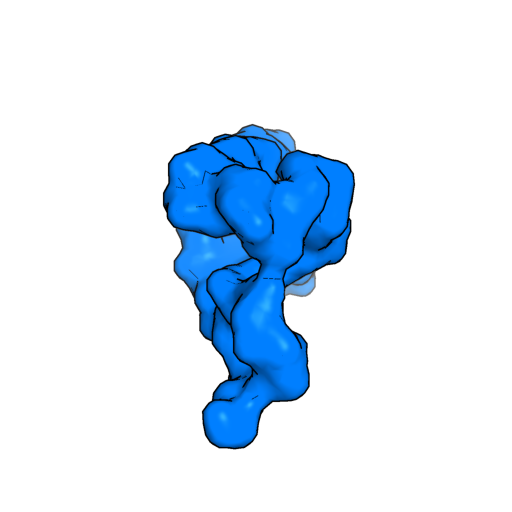E A 1 78 ? 0.298 -5.479 -18.901 1.00 82.44 78 ILE A CA 1
ATOM 619 C C . ILE A 1 78 ? 0.128 -5.936 -20.349 1.00 82.44 78 ILE A C 1
ATOM 621 O O . ILE A 1 78 ? -0.473 -6.993 -20.564 1.00 82.44 78 ILE A O 1
ATOM 625 N N . GLU A 1 79 ? 0.610 -5.129 -21.300 1.00 75.50 79 GLU A N 1
ATOM 626 C CA . GLU A 1 79 ? 0.639 -5.475 -22.733 1.00 75.50 79 GLU A CA 1
ATOM 627 C C . GLU A 1 79 ? 1.627 -6.601 -23.056 1.00 75.50 79 GLU A C 1
ATOM 629 O O . GLU A 1 79 ? 2.730 -6.630 -22.462 1.00 75.50 79 GLU A O 1
#

pLDDT: mean 92.02, std 5.98, range [74.94, 98.44]

Organism: Anaerostipes hadrus (NCBI:txid649756)

Secondary structure (DSSP, 8-state):
-EEEEEEEE---SSSEE-EEEEEEESSHHHHHHHHHHHHHHHHHHHTTT--HHHHHHHEEEEEEETTS--------EE-

Mean predicted aligned error: 3.58 Å

Radius of gyration: 13.18 Å; Cα contacts (8 Å, |Δi|>4): 137; chains: 1; bounding box: 35×15×36 Å

Foldseek 3Di:
DKKKWKKFFLDLDPDWTDIDTQDIGPDPVVSVVSLLVQLVVSCVVQVVRDDSVVSSVRIDIDIDDPPDDDDDPSDTDDD

InterPro domains:
  IPR055760 Domain of unknown function DUF7336 [PF24024] (1-66)

Sequence (79 aa):
MKVYLVHGDTWFEGYGCRENVFGIYGTKKEAEIARKSAAKQLYEKEISKTSLIEVEMSIEILELELNQAANIELGSYIE